Protein AF-A0A5K1AWE1-F1 (afdb_monomer)

Solvent-accessible surface area (backbone atoms only — not comparable to full-atom values): 3992 Å² total; per-residue (Å²): 111,68,70,59,53,53,50,51,52,52,53,54,56,57,53,58,64,70,65,57,70,64,85,63,50,80,42,66,53,44,59,95,55,30,88,49,71,41,75,92,76,74,41,61,56,42,64,59,68,68,51,53,71,75,60,85,89,57,84,73,48,47,108

Structure (mmCIF, N/CA/C/O backbone):
data_AF-A0A5K1AWE1-F1
#
_entry.id   AF-A0A5K1AWE1-F1
#
loop_
_atom_site.group_PDB
_atom_site.id
_atom_site.type_symbol
_atom_site.label_atom_id
_atom_site.label_alt_id
_atom_site.label_comp_id
_atom_site.label_asym_id
_atom_site.label_entity_id
_atom_site.label_seq_id
_atom_site.pdbx_PDB_ins_code
_atom_site.Cartn_x
_atom_site.Cartn_y
_atom_site.Cartn_z
_atom_site.occupancy
_atom_site.B_iso_or_equiv
_atom_site.auth_seq_id
_atom_site.auth_comp_id
_a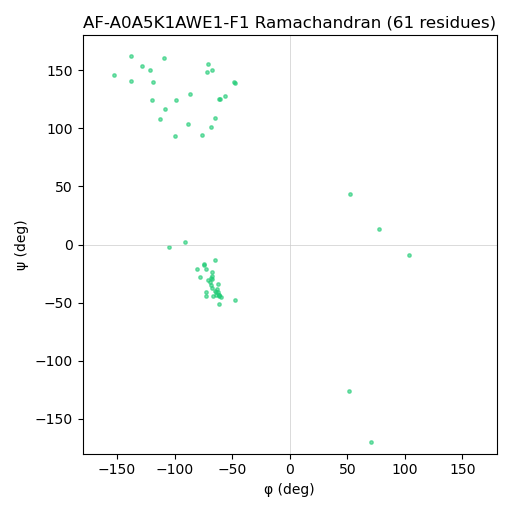tom_site.auth_asym_id
_atom_site.auth_atom_id
_atom_site.pdbx_PDB_model_num
ATOM 1 N N . MET A 1 1 ? 20.910 -0.908 -50.646 1.00 68.50 1 MET A N 1
ATOM 2 C CA . MET A 1 1 ? 19.768 -1.604 -50.014 1.00 68.50 1 MET A CA 1
ATOM 3 C C . MET A 1 1 ? 20.106 -2.042 -48.594 1.00 68.50 1 MET A C 1
ATOM 5 O O . MET A 1 1 ? 19.316 -1.753 -47.708 1.00 68.50 1 MET A O 1
ATOM 9 N N . GLU A 1 2 ? 21.306 -2.574 -48.353 1.00 78.56 2 GLU A N 1
ATOM 10 C CA . GLU A 1 2 ? 21.819 -2.964 -47.021 1.00 78.56 2 GLU A CA 1
ATOM 11 C C . GLU A 1 2 ? 21.639 -1.927 -45.891 1.00 78.56 2 GLU A C 1
ATOM 13 O O . GLU A 1 2 ? 21.149 -2.261 -44.817 1.00 78.56 2 GLU A O 1
ATOM 18 N N . GLY A 1 3 ? 21.977 -0.651 -46.121 1.00 86.06 3 GLY A N 1
ATOM 19 C CA . GLY A 1 3 ? 21.891 0.382 -45.073 1.00 86.06 3 GLY A CA 1
ATOM 20 C C . GLY A 1 3 ? 20.461 0.751 -44.653 1.00 86.06 3 GLY A C 1
ATOM 21 O O . GLY A 1 3 ? 20.217 1.054 -43.489 1.00 86.06 3 GLY A O 1
ATOM 22 N N . LEU A 1 4 ? 19.503 0.680 -45.583 1.00 87.75 4 LEU A N 1
ATOM 23 C CA . LEU A 1 4 ? 18.090 0.933 -45.286 1.00 87.75 4 LEU A CA 1
ATOM 24 C C . LEU A 1 4 ? 17.491 -0.225 -44.480 1.00 87.75 4 LEU A C 1
ATOM 26 O O . LEU A 1 4 ? 16.769 0.006 -43.516 1.00 87.75 4 LEU A O 1
ATOM 30 N N . LEU A 1 5 ? 17.842 -1.462 -44.840 1.00 86.88 5 LEU A N 1
ATOM 31 C CA . LEU A 1 5 ? 17.442 -2.664 -44.106 1.00 86.88 5 LEU A CA 1
ATOM 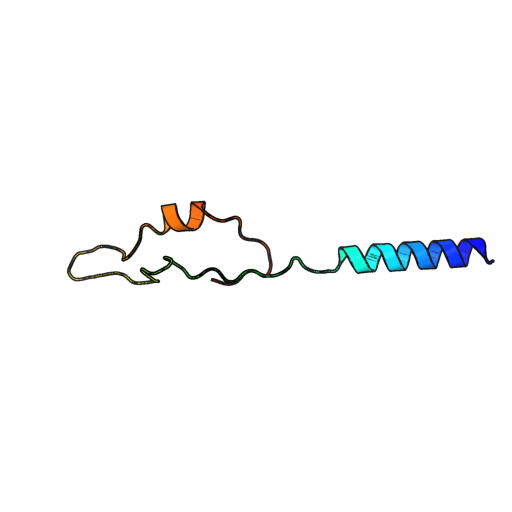32 C C . LEU A 1 5 ? 17.986 -2.658 -42.671 1.00 86.88 5 LEU A C 1
ATOM 34 O O . LEU A 1 5 ? 17.235 -2.923 -41.735 1.00 86.88 5 LEU A O 1
ATOM 38 N N . ALA A 1 6 ? 19.256 -2.283 -42.486 1.00 89.00 6 ALA A N 1
ATOM 39 C CA . ALA A 1 6 ? 19.868 -2.161 -41.163 1.00 89.00 6 ALA A CA 1
ATOM 40 C C . ALA A 1 6 ? 19.183 -1.089 -40.294 1.00 89.00 6 ALA A C 1
ATOM 42 O O . ALA A 1 6 ? 18.936 -1.318 -39.110 1.00 89.00 6 ALA A O 1
ATOM 43 N N . LEU A 1 7 ? 18.822 0.057 -40.883 1.00 89.56 7 LEU A N 1
ATOM 44 C CA . LEU A 1 7 ? 18.110 1.123 -40.177 1.00 89.56 7 LEU A CA 1
ATOM 45 C C . LEU A 1 7 ? 16.696 0.693 -39.765 1.00 89.56 7 LEU A C 1
ATOM 47 O O . LEU A 1 7 ? 16.290 0.923 -38.628 1.00 89.56 7 LEU A O 1
ATOM 51 N N . VAL A 1 8 ? 15.959 0.034 -40.662 1.00 90.62 8 VAL A N 1
ATOM 52 C CA . VAL A 1 8 ? 14.615 -0.488 -40.369 1.00 90.62 8 VAL A CA 1
ATOM 53 C C . VAL A 1 8 ? 14.671 -1.523 -39.246 1.00 90.62 8 VAL A C 1
ATOM 55 O O . VAL A 1 8 ? 13.880 -1.443 -38.307 1.00 90.62 8 VAL A O 1
ATOM 58 N N . ALA A 1 9 ? 15.635 -2.446 -39.285 1.00 87.00 9 ALA A N 1
ATOM 59 C CA . ALA A 1 9 ? 15.829 -3.426 -38.220 1.00 87.00 9 ALA A CA 1
ATOM 60 C C . ALA A 1 9 ? 16.116 -2.752 -36.865 1.00 87.00 9 ALA A C 1
ATOM 62 O O . ALA A 1 9 ? 15.479 -3.093 -35.868 1.00 87.00 9 ALA A O 1
ATOM 63 N N . ALA A 1 10 ? 17.000 -1.749 -36.835 1.00 86.69 10 ALA A N 1
ATOM 64 C CA . ALA A 1 10 ? 17.331 -1.009 -35.617 1.00 86.69 10 ALA A CA 1
ATOM 65 C C . ALA A 1 10 ? 16.109 -0.282 -35.020 1.00 86.69 10 ALA A C 1
ATOM 67 O O . ALA A 1 10 ? 15.859 -0.368 -33.814 1.00 86.69 10 ALA A O 1
ATOM 68 N N . VAL A 1 11 ? 15.300 0.373 -35.857 1.00 86.25 11 VAL A N 1
ATOM 69 C CA . VAL A 1 11 ? 14.074 1.066 -35.423 1.00 86.25 11 VAL A CA 1
ATOM 70 C C . VAL A 1 11 ? 13.045 0.082 -34.862 1.00 86.25 11 VAL A C 1
ATOM 72 O O . VAL A 1 11 ? 12.474 0.334 -33.801 1.00 86.25 11 VAL A O 1
ATOM 75 N N . LEU A 1 12 ? 12.842 -1.065 -35.516 1.00 82.44 12 LEU A N 1
ATOM 76 C CA . LEU A 1 12 ? 11.908 -2.092 -35.046 1.00 82.44 12 LEU A CA 1
ATOM 77 C C . LEU A 1 12 ? 12.341 -2.685 -33.697 1.00 82.44 12 LEU A C 1
ATOM 79 O O . LEU A 1 12 ? 11.512 -2.852 -32.801 1.00 82.44 12 LEU A O 1
ATOM 83 N N . THR A 1 13 ? 13.641 -2.932 -33.504 1.00 75.06 13 THR A N 1
ATOM 84 C CA . THR A 1 13 ? 14.161 -3.396 -32.208 1.00 75.06 13 THR A CA 1
ATOM 85 C C . THR A 1 13 ? 13.989 -2.356 -31.100 1.00 75.06 13 THR A C 1
ATOM 87 O O . THR A 1 13 ? 13.573 -2.710 -29.996 1.00 75.06 13 THR A O 1
ATOM 90 N N . ALA A 1 14 ? 14.207 -1.070 -31.392 1.00 72.88 14 ALA A N 1
ATOM 91 C CA . ALA A 1 14 ? 14.040 0.013 -30.422 1.00 72.88 14 ALA A CA 1
ATOM 92 C C . ALA A 1 14 ? 12.565 0.230 -30.030 1.00 72.88 14 ALA A C 1
ATOM 94 O O . ALA A 1 14 ? 12.263 0.503 -28.870 1.00 72.88 14 ALA A O 1
ATOM 95 N N . ALA A 1 15 ? 11.630 0.049 -30.965 1.00 68.50 15 ALA A N 1
ATOM 96 C CA . ALA A 1 15 ? 10.201 0.132 -30.672 1.00 68.50 15 ALA A CA 1
ATOM 97 C C . ALA A 1 15 ? 9.724 -1.014 -29.756 1.00 68.50 15 ALA A C 1
ATOM 99 O O . ALA A 1 15 ? 8.916 -0.788 -28.857 1.00 68.50 15 ALA A O 1
ATOM 100 N N . SER A 1 16 ? 10.264 -2.228 -29.926 1.00 62.16 16 SER A N 1
ATOM 101 C CA . SER A 1 16 ? 9.863 -3.403 -29.132 1.00 62.16 16 SER A CA 1
ATOM 102 C C . SER A 1 16 ? 10.253 -3.331 -27.647 1.00 62.16 16 SER A C 1
ATOM 104 O O . SER A 1 16 ? 9.551 -3.873 -26.791 1.00 62.16 16 SER A O 1
ATOM 106 N N . VAL A 1 17 ? 11.345 -2.630 -27.314 1.00 60.03 17 VAL A N 1
ATOM 107 C CA . VAL A 1 17 ? 11.764 -2.430 -25.915 1.00 60.03 17 VAL A CA 1
ATOM 108 C C . VAL A 1 17 ? 10.932 -1.363 -25.208 1.00 60.03 17 VAL A C 1
ATOM 110 O O . VAL A 1 17 ? 10.719 -1.469 -24.004 1.00 60.03 17 VAL A O 1
ATOM 113 N N . ALA A 1 18 ? 10.402 -0.386 -25.949 1.00 59.03 18 ALA A N 1
ATOM 114 C CA . ALA A 1 18 ? 9.520 0.647 -25.408 1.00 59.03 18 ALA A CA 1
ATOM 115 C C . ALA A 1 18 ? 8.111 0.117 -25.072 1.00 59.03 18 ALA A C 1
ATOM 117 O O . ALA A 1 18 ? 7.417 0.705 -24.249 1.00 59.03 18 ALA A O 1
ATOM 118 N N . SER A 1 19 ? 7.695 -1.006 -25.673 1.00 56.50 19 SER A N 1
ATOM 119 C CA . SER A 1 19 ? 6.398 -1.649 -25.417 1.00 56.50 19 SER A CA 1
ATOM 120 C C . SER A 1 19 ? 6.411 -2.699 -24.303 1.00 56.50 19 SER A C 1
ATOM 122 O O . SER A 1 19 ? 5.378 -3.322 -24.050 1.00 56.50 19 SER A O 1
ATOM 124 N N . ARG A 1 20 ? 7.544 -2.938 -23.626 1.00 60.44 20 ARG A N 1
ATOM 125 C CA . ARG A 1 20 ? 7.516 -3.722 -22.385 1.00 60.44 20 ARG A CA 1
ATOM 126 C C . ARG A 1 20 ? 6.790 -2.882 -21.339 1.00 60.44 20 ARG A C 1
ATOM 128 O O . ARG A 1 20 ? 7.370 -1.949 -20.793 1.00 60.44 20 ARG A O 1
ATOM 135 N N . GLY A 1 21 ? 5.514 -3.200 -21.102 1.00 64.88 21 GLY A N 1
ATOM 136 C CA . GLY A 1 21 ? 4.754 -2.632 -19.991 1.00 64.88 21 GLY A CA 1
ATOM 137 C C . GLY A 1 21 ? 5.582 -2.723 -18.713 1.00 64.88 21 GLY A C 1
ATOM 138 O O . GLY A 1 21 ? 6.296 -3.712 -18.514 1.00 64.88 21 GLY A O 1
ATOM 139 N N . ALA A 1 22 ? 5.541 -1.666 -17.899 1.00 70.38 22 ALA A N 1
ATOM 140 C CA . ALA A 1 22 ? 6.222 -1.655 -16.613 1.00 70.38 22 ALA A CA 1
ATOM 141 C C . ALA A 1 22 ? 5.893 -2.950 -15.852 1.00 70.38 22 ALA A C 1
ATOM 143 O O . ALA A 1 22 ? 4.768 -3.450 -15.926 1.00 70.38 22 ALA A O 1
ATOM 144 N N . ALA A 1 23 ? 6.892 -3.527 -15.179 1.00 81.81 23 ALA A N 1
ATOM 145 C CA . ALA A 1 23 ? 6.651 -4.689 -14.336 1.00 81.81 23 ALA A CA 1
ATOM 146 C C . ALA A 1 23 ? 5.569 -4.325 -13.309 1.00 81.81 23 ALA A C 1
ATOM 148 O O . ALA A 1 23 ? 5.686 -3.296 -12.645 1.00 81.81 23 ALA A O 1
ATOM 149 N N . TYR A 1 24 ? 4.522 -5.144 -13.219 1.00 90.19 24 TYR A N 1
ATOM 150 C CA . TYR A 1 24 ? 3.450 -4.919 -12.258 1.00 90.19 24 TYR A CA 1
ATOM 151 C C . TYR A 1 24 ? 3.936 -5.217 -10.839 1.00 90.19 24 TYR A C 1
ATOM 153 O O . TYR A 1 24 ? 4.756 -6.113 -10.616 1.00 90.19 24 TYR A O 1
ATOM 161 N N . THR A 1 25 ? 3.378 -4.498 -9.875 1.00 95.38 25 THR A N 1
ATOM 162 C CA . THR A 1 25 ? 3.564 -4.726 -8.444 1.00 95.38 25 THR A CA 1
ATOM 163 C C . THR A 1 25 ? 2.224 -5.053 -7.793 1.00 95.38 25 THR A C 1
ATOM 165 O O . THR A 1 25 ? 1.202 -4.457 -8.124 1.00 95.38 25 THR A O 1
ATOM 168 N N . ASN A 1 26 ? 2.228 -6.007 -6.859 1.00 96.94 26 ASN A N 1
ATOM 169 C CA . ASN A 1 26 ? 1.081 -6.293 -5.998 1.00 96.94 26 ASN A CA 1
ATOM 170 C C . ASN A 1 26 ? 1.298 -5.616 -4.639 1.00 96.94 26 ASN A C 1
ATOM 172 O O . ASN A 1 26 ? 2.310 -5.879 -3.983 1.00 96.94 26 ASN A O 1
ATOM 176 N N . TYR A 1 27 ? 0.353 -4.787 -4.203 1.00 97.44 27 TYR A N 1
ATOM 177 C CA . TYR A 1 27 ? 0.421 -4.059 -2.939 1.00 97.44 27 TYR A CA 1
ATOM 178 C C . TYR A 1 27 ? -0.642 -4.553 -1.966 1.00 97.44 27 TYR A C 1
ATOM 180 O O . TYR A 1 27 ? -1.804 -4.207 -2.105 1.00 97.44 27 TYR A O 1
ATOM 188 N N . THR A 1 28 ? -0.253 -5.273 -0.915 1.00 97.81 28 THR A N 1
ATOM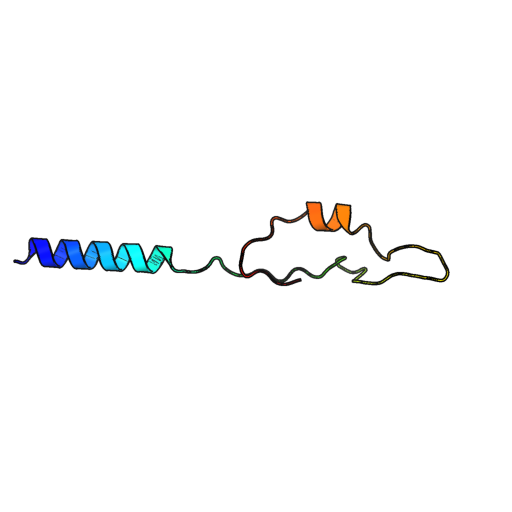 189 C CA . THR A 1 28 ? -1.210 -5.676 0.125 1.00 97.81 28 THR A CA 1
ATOM 190 C C . THR A 1 28 ? -1.764 -4.452 0.860 1.00 97.81 28 THR A C 1
ATOM 192 O O . THR A 1 28 ? -1.055 -3.810 1.644 1.00 97.81 28 THR A O 1
ATOM 195 N N . VAL A 1 29 ? -3.040 -4.131 0.629 1.00 98.06 29 VAL A N 1
ATOM 196 C CA . VAL A 1 29 ? -3.683 -2.958 1.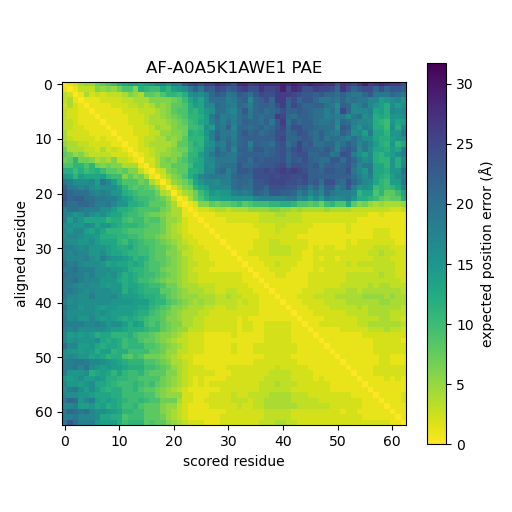237 1.00 98.06 29 VAL A CA 1
ATOM 197 C C . VAL A 1 29 ? -3.702 -3.050 2.759 1.00 98.06 29 VAL A C 1
ATOM 199 O O . VAL A 1 29 ? -4.228 -4.000 3.335 1.00 98.06 29 VAL A O 1
ATOM 202 N N . GLY A 1 30 ? -3.162 -2.024 3.420 1.00 97.69 30 GLY A N 1
ATOM 203 C CA . GLY A 1 30 ? -3.080 -1.970 4.881 1.00 97.69 30 GLY A CA 1
ATOM 204 C C . GLY A 1 30 ? -1.965 -2.830 5.477 1.00 97.69 30 GLY A C 1
ATOM 205 O O . GLY A 1 30 ? -1.957 -3.040 6.689 1.00 97.69 30 GLY A O 1
ATOM 206 N N . ASP A 1 31 ? -1.022 -3.312 4.663 1.00 96.44 31 ASP A N 1
ATOM 207 C CA . ASP A 1 31 ? 0.078 -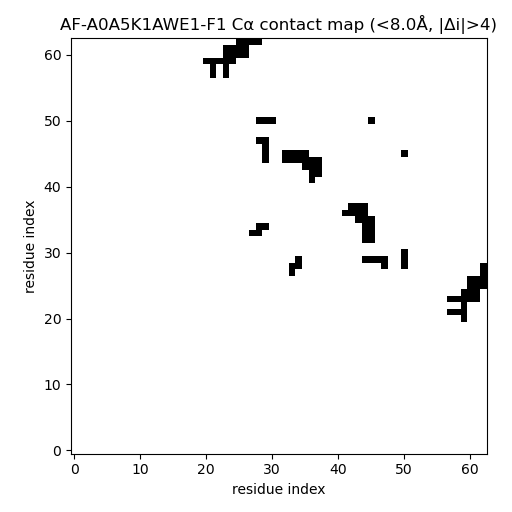4.182 5.083 1.00 96.44 31 ASP A CA 1
ATOM 208 C C . ASP A 1 31 ? -0.459 -5.396 5.875 1.00 96.44 31 ASP A C 1
ATOM 210 O O . ASP A 1 31 ? -1.356 -6.105 5.422 1.00 96.44 31 ASP A O 1
ATOM 214 N N . THR A 1 32 ? 0.050 -5.636 7.083 1.00 96.56 32 THR A N 1
ATOM 215 C CA . 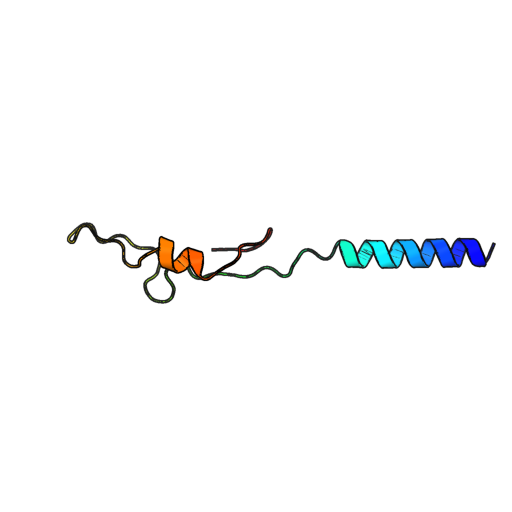THR A 1 32 ? -0.410 -6.728 7.952 1.00 96.56 32 THR A CA 1
ATOM 216 C C . THR A 1 32 ? -1.769 -6.469 8.605 1.00 96.56 32 THR A C 1
ATOM 218 O O . THR A 1 32 ? -2.389 -7.415 9.086 1.00 96.56 32 THR A O 1
ATOM 221 N N . ALA A 1 33 ? -2.249 -5.220 8.634 1.00 96.56 33 ALA A N 1
ATOM 222 C CA . ALA A 1 33 ? -3.557 -4.875 9.193 1.00 96.56 33 ALA A CA 1
ATOM 223 C C . ALA A 1 33 ? -4.713 -5.146 8.213 1.00 96.56 33 ALA A C 1
ATOM 225 O O . ALA A 1 33 ? -5.856 -5.301 8.644 1.00 96.56 33 ALA A O 1
ATOM 226 N N . GLY A 1 34 ? -4.420 -5.233 6.911 1.00 96.06 34 GLY A N 1
ATOM 227 C CA . GLY A 1 34 ? -5.386 -5.575 5.869 1.00 96.06 34 GLY A CA 1
ATOM 228 C C . GLY A 1 34 ? -6.430 -4.490 5.570 1.00 96.06 34 GLY A C 1
ATOM 229 O O . GLY A 1 34 ? -6.359 -3.347 6.041 1.00 96.06 34 GLY A O 1
ATOM 230 N N . TRP A 1 35 ? -7.437 -4.866 4.777 1.00 97.19 35 TRP A N 1
ATOM 231 C CA . TRP A 1 35 ? -8.568 -4.011 4.406 1.00 97.19 35 TRP A CA 1
ATOM 232 C C . TRP A 1 35 ? -9.799 -4.315 5.264 1.00 97.19 35 TRP A C 1
ATOM 234 O O . TRP A 1 35 ? -10.576 -5.223 4.969 1.00 97.19 35 TRP A O 1
ATOM 244 N N . PHE A 1 36 ? -9.966 -3.574 6.359 1.00 97.00 36 PHE A N 1
ATOM 245 C CA . PHE A 1 36 ? -11.040 -3.806 7.315 1.00 97.00 36 PHE A CA 1
ATOM 246 C C . PHE A 1 36 ? -11.442 -2.530 8.062 1.00 97.00 36 PHE A C 1
ATOM 248 O O . PHE A 1 36 ? -10.610 -1.687 8.407 1.00 97.00 36 PHE A O 1
ATOM 255 N N . PHE A 1 37 ? -12.734 -2.421 8.368 1.00 97.62 37 PHE A N 1
ATOM 256 C CA . PHE A 1 37 ? -13.289 -1.380 9.225 1.00 97.62 37 PHE A CA 1
ATOM 257 C C . PHE A 1 37 ? -13.971 -2.007 10.442 1.00 97.62 37 PHE A C 1
ATOM 259 O O . PHE A 1 37 ? -14.877 -2.830 10.307 1.00 97.62 37 PHE A O 1
ATOM 266 N N . ASN A 1 38 ? -13.559 -1.594 11.641 1.00 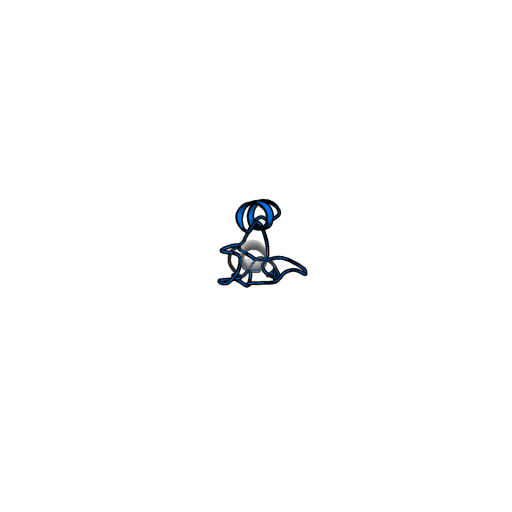96.88 38 ASN A N 1
ATOM 267 C CA . ASN A 1 38 ? -14.164 -2.037 12.887 1.00 96.88 38 ASN A CA 1
ATOM 268 C C . ASN A 1 38 ? -15.342 -1.124 13.253 1.00 96.88 38 ASN A C 1
ATOM 270 O O . ASN A 1 38 ? -15.155 -0.016 13.759 1.00 96.88 38 ASN A O 1
ATOM 274 N N . ALA A 1 39 ? -16.562 -1.619 13.038 1.00 97.44 39 ALA A N 1
ATOM 275 C CA . ALA A 1 39 ? -17.785 -0.886 13.355 1.00 97.44 39 ALA A CA 1
ATOM 276 C C . ALA A 1 39 ? -18.021 -0.703 14.866 1.00 97.44 39 ALA A C 1
ATOM 278 O O . ALA A 1 39 ? -18.612 0.294 15.267 1.00 97.44 39 ALA A O 1
ATOM 279 N N . ALA A 1 40 ? -17.533 -1.615 15.714 1.00 97.94 40 ALA A N 1
ATOM 280 C CA . ALA A 1 40 ? -17.707 -1.516 17.165 1.00 97.94 40 ALA A CA 1
ATOM 281 C C . ALA A 1 40 ? -16.872 -0.381 17.776 1.00 97.94 40 ALA A C 1
ATOM 283 O O . ALA A 1 40 ? -17.274 0.223 18.766 1.00 97.94 40 ALA A O 1
ATOM 284 N N . THR A 1 41 ? -15.716 -0.077 17.182 1.00 96.94 41 THR A N 1
ATOM 285 C CA . THR A 1 41 ? -14.832 1.012 17.626 1.00 96.94 41 THR A CA 1
ATOM 286 C C . THR A 1 41 ? -14.877 2.239 16.719 1.00 96.94 41 THR A C 1
ATOM 288 O O . THR A 1 41 ? -14.225 3.234 17.027 1.00 96.94 41 THR A O 1
ATOM 291 N N . ASN A 1 42 ? -15.647 2.184 15.626 1.00 97.31 42 ASN A N 1
ATOM 292 C CA . ASN A 1 42 ? -15.738 3.210 14.587 1.00 97.31 42 ASN A CA 1
ATOM 293 C C . ASN A 1 42 ? -14.362 3.616 14.019 1.00 97.31 42 ASN A C 1
ATOM 295 O O . ASN A 1 42 ? -14.054 4.801 13.874 1.00 97.31 42 ASN A O 1
ATOM 299 N N . ARG A 1 43 ? -13.494 2.630 13.754 1.00 97.31 43 ARG A N 1
ATOM 300 C CA . ARG A 1 43 ? -12.112 2.853 13.297 1.00 97.31 43 ARG A CA 1
ATOM 301 C C . ARG A 1 43 ? -11.709 1.891 12.187 1.00 97.31 43 ARG A C 1
ATOM 303 O O . ARG A 1 43 ? -11.994 0.697 12.243 1.00 97.31 43 ARG A O 1
ATOM 310 N N . SER A 1 44 ? -10.965 2.409 11.216 1.00 97.69 44 SER A N 1
ATOM 311 C CA . SER A 1 44 ? -10.260 1.605 10.213 1.00 97.69 44 SER A CA 1
ATOM 312 C C . SER A 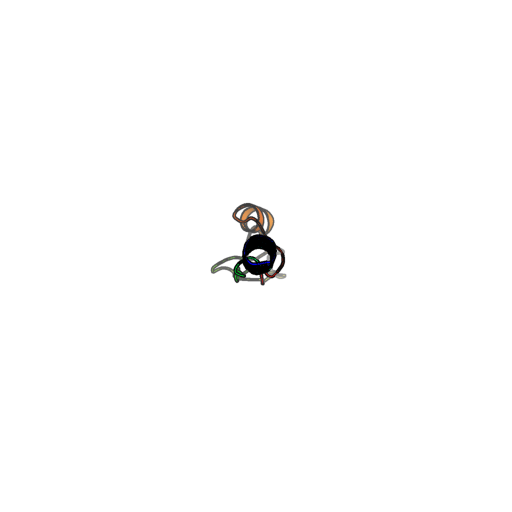1 44 ? -9.122 0.796 10.841 1.00 97.69 44 SER A C 1
ATOM 314 O O . SER A 1 44 ? -8.514 1.241 11.817 1.00 97.69 44 SER A O 1
ATOM 316 N N . ALA A 1 45 ? -8.810 -0.371 10.268 1.00 96.75 45 ALA A N 1
ATOM 317 C CA . ALA A 1 45 ? -7.721 -1.235 10.735 1.00 96.75 45 ALA A CA 1
ATOM 318 C C . ALA A 1 45 ? -6.326 -0.618 10.528 1.00 96.75 45 ALA A C 1
ATOM 320 O O . ALA A 1 45 ? -5.410 -0.896 11.299 1.00 96.75 45 ALA A O 1
ATOM 321 N N . ALA A 1 46 ? -6.178 0.256 9.528 1.00 97.44 46 ALA A N 1
ATOM 322 C CA . ALA A 1 46 ? -4.965 1.018 9.263 1.00 97.44 46 ALA A CA 1
ATOM 323 C C . ALA A 1 46 ? -5.289 2.470 8.887 1.00 97.44 46 ALA A C 1
ATOM 325 O O . ALA A 1 46 ? -6.404 2.797 8.470 1.00 97.44 46 ALA A O 1
ATOM 326 N N . ASP A 1 47 ? -4.284 3.340 8.985 1.00 97.75 47 ASP A N 1
ATOM 327 C CA . ASP A 1 47 ? -4.313 4.631 8.301 1.00 97.75 47 ASP A CA 1
ATOM 328 C C . ASP A 1 47 ? -4.015 4.407 6.811 1.00 97.75 47 ASP A C 1
ATOM 330 O O . ASP A 1 47 ? -2.861 4.340 6.380 1.00 97.75 47 ASP A O 1
ATOM 334 N N . TYR A 1 48 ? -5.077 4.262 6.019 1.00 98.19 48 TYR A N 1
ATOM 335 C CA . TYR A 1 48 ? -4.962 3.992 4.588 1.00 98.19 48 TYR A CA 1
ATOM 336 C C . TYR A 1 48 ? -4.373 5.162 3.793 1.00 98.19 48 TYR A C 1
ATOM 338 O O . TYR A 1 48 ? -3.772 4.934 2.745 1.00 98.19 48 TYR A O 1
ATOM 346 N N . GLN A 1 49 ? -4.477 6.399 4.291 1.00 98.12 49 GLN A N 1
ATOM 347 C CA . GLN A 1 49 ? -3.824 7.537 3.643 1.00 98.12 49 GLN A CA 1
ATOM 348 C C . GLN A 1 49 ? -2.315 7.489 3.857 1.00 98.12 49 GLN A C 1
ATOM 350 O O . GLN A 1 49 ? -1.550 7.694 2.914 1.00 98.12 49 GLN A O 1
ATOM 355 N N . ALA A 1 50 ? -1.875 7.201 5.082 1.00 98.31 50 ALA A N 1
ATOM 356 C CA . ALA A 1 50 ? -0.461 7.000 5.369 1.00 98.31 50 ALA A CA 1
ATOM 357 C C . ALA A 1 50 ? 0.101 5.785 4.618 1.00 98.31 50 ALA A C 1
ATOM 359 O O . ALA A 1 50 ? 1.218 5.857 4.116 1.00 98.31 50 ALA A O 1
ATOM 360 N N . TRP A 1 51 ? -0.671 4.699 4.494 1.00 98.38 51 TRP A N 1
ATOM 361 C CA . TRP A 1 51 ? -0.297 3.525 3.700 1.00 98.38 51 TRP A CA 1
ATOM 362 C C . TRP A 1 51 ? -0.115 3.870 2.216 1.00 98.38 51 TRP A C 1
ATOM 364 O O . TRP A 1 51 ? 0.951 3.607 1.667 1.00 98.38 51 TRP A O 1
ATOM 374 N N . ALA A 1 52 ? -1.090 4.533 1.584 1.00 98.38 52 ALA A N 1
ATOM 375 C CA . ALA A 1 52 ? -1.021 4.867 0.160 1.00 98.38 52 ALA A CA 1
ATOM 376 C C . ALA A 1 52 ? 0.161 5.796 -0.173 1.00 98.38 52 ALA A C 1
ATOM 378 O O . ALA A 1 52 ? 0.789 5.645 -1.215 1.00 98.38 52 ALA A O 1
ATOM 379 N N . LYS A 1 53 ? 0.520 6.715 0.737 1.00 98.44 53 LYS A N 1
ATOM 380 C CA . LYS A 1 53 ? 1.668 7.631 0.579 1.00 98.44 53 LYS A CA 1
ATOM 381 C C . LYS A 1 53 ? 3.035 6.937 0.538 1.00 98.44 53 LYS A C 1
ATOM 383 O O . LYS A 1 53 ? 4.013 7.587 0.180 1.00 98.44 53 LYS A O 1
ATOM 388 N N . LYS A 1 54 ? 3.130 5.656 0.913 1.00 97.81 54 LYS A N 1
ATOM 389 C CA . LYS A 1 54 ? 4.381 4.883 0.841 1.00 97.81 54 LYS A CA 1
ATOM 390 C C . LYS A 1 54 ? 4.750 4.487 -0.592 1.00 97.81 54 LYS A C 1
ATOM 392 O O . LYS A 1 54 ? 5.894 4.101 -0.820 1.00 97.81 54 LYS A O 1
ATOM 397 N N . PHE A 1 55 ? 3.804 4.542 -1.533 1.00 96.69 55 PHE A N 1
ATOM 398 C CA . PHE A 1 55 ? 3.943 3.924 -2.849 1.00 96.69 55 PHE A CA 1
ATOM 399 C C . PHE A 1 55 ? 3.651 4.902 -3.992 1.00 96.69 55 PHE A C 1
ATOM 401 O O . PHE A 1 55 ? 2.871 5.843 -3.852 1.00 96.69 55 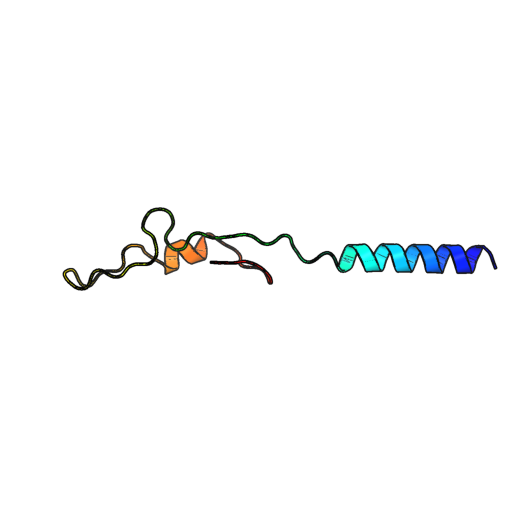PHE A O 1
ATOM 408 N N . THR A 1 56 ? 4.254 4.629 -5.148 1.00 95.94 56 THR A N 1
ATOM 409 C CA . THR A 1 56 ? 3.864 5.204 -6.440 1.00 95.94 56 THR A CA 1
ATOM 410 C C . THR A 1 56 ? 3.202 4.099 -7.244 1.00 95.94 56 THR A C 1
ATOM 412 O O . THR A 1 56 ? 3.865 3.118 -7.569 1.00 95.94 56 THR A O 1
ATOM 415 N N . PHE A 1 57 ? 1.922 4.266 -7.566 1.00 95.50 57 PHE A N 1
ATOM 416 C CA . PHE A 1 57 ? 1.170 3.298 -8.361 1.00 95.50 57 PHE A CA 1
ATOM 417 C C . PHE A 1 57 ? 1.354 3.573 -9.853 1.00 95.50 57 PHE A C 1
ATOM 419 O O . PHE A 1 57 ? 1.170 4.702 -10.315 1.00 95.50 57 PHE A O 1
ATOM 426 N N . ASN A 1 58 ? 1.697 2.536 -10.603 1.00 92.44 58 ASN A N 1
ATOM 427 C CA . ASN A 1 58 ? 1.877 2.558 -12.044 1.00 92.44 58 ASN A CA 1
ATOM 428 C C . ASN A 1 58 ? 0.741 1.797 -12.733 1.00 92.44 58 ASN A C 1
ATOM 430 O O . ASN A 1 58 ? 0.046 0.971 -12.140 1.00 92.44 58 ASN A O 1
ATOM 434 N N . LEU A 1 59 ? 0.547 2.071 -14.024 1.00 90.88 59 LEU A N 1
ATOM 435 C CA . LEU A 1 59 ? -0.411 1.314 -14.821 1.00 90.88 59 LEU A CA 1
ATOM 436 C C . LEU A 1 59 ? -0.006 -0.166 -14.856 1.00 90.88 59 LEU A C 1
ATOM 438 O O . LEU A 1 59 ? 1.102 -0.493 -15.275 1.00 90.88 59 LEU A O 1
ATOM 442 N N . GLY A 1 60 ? -0.936 -1.038 -14.470 1.00 91.12 60 GLY A N 1
ATOM 443 C CA . GLY A 1 60 ? -0.726 -2.484 -14.407 1.00 91.12 60 GLY A CA 1
ATOM 444 C C . GLY A 1 60 ? -0.516 -3.030 -12.994 1.00 91.12 60 GLY A C 1
ATOM 445 O O . GLY A 1 60 ? -0.539 -4.245 -12.841 1.00 91.12 60 GLY A O 1
ATOM 446 N N . ASP A 1 61 ? -0.362 -2.174 -11.980 1.00 95.94 61 ASP A N 1
ATOM 447 C CA . ASP A 1 61 ? -0.268 -2.601 -10.580 1.00 95.94 61 ASP A CA 1
ATOM 448 C C . ASP A 1 61 ? -1.609 -3.114 -10.022 1.00 95.94 61 ASP A C 1
ATOM 450 O O . ASP A 1 61 ? -2.688 -2.724 -10.479 1.00 95.94 61 ASP A O 1
ATOM 454 N N . PHE A 1 62 ? -1.527 -3.959 -8.990 1.00 96.06 62 PHE A N 1
ATOM 455 C CA . PHE A 1 62 ? -2.669 -4.527 -8.269 1.00 96.06 62 PHE A CA 1
ATOM 456 C C . PHE A 1 62 ? -2.616 -4.177 -6.780 1.00 96.06 62 PHE A C 1
ATOM 458 O O . PHE A 1 62 ? -1.536 -4.036 -6.201 1.00 96.06 62 PHE A O 1
ATOM 465 N N . LEU A 1 63 ? -3.796 -4.081 -6.165 1.00 96.38 63 LEU A N 1
ATOM 466 C CA . LEU A 1 63 ? -4.006 -3.838 -4.735 1.00 96.38 63 LEU A CA 1
ATOM 467 C C . LEU A 1 63 ? -4.681 -5.053 -4.085 1.00 96.38 63 LEU A C 1
ATOM 469 O O . LEU A 1 63 ? -5.606 -5.594 -4.733 1.00 96.38 63 LEU A O 1
#

Mean predicted aligned error: 8.67 Å

Radius of gyration: 22.36 Å; Cα contacts (8 Å, |Δi|>4): 50; chains: 1; bounding box: 40×14×68 Å

Secondary structure (DSSP, 8-state):
-HHHHHHHHHHHHHHHHHTSPPPP-B--TTGGG-S-EETTTTEESS-HHHHHTT----TT-B-

Sequence (63 aa):
MEGLLALVAAVLTAASVASRGAAYTNYTVGDTAGWFFNAATNRSAADYQAWAKKFTFNLGDFL

Organism: NCBI:txid210225

Foldseek 3Di:
DVVVVVVVVVVVVVVVVVPPFDDEEEDQQQVVQGFDADPVVRGTSHPRVVVVVVDDHDPRYHD

pLDDT: mean 89.11, std 12.11, range [56.5, 98.44]

InterPro domains:
  IPR003245 Phytocyanin domain [PS51485] (25-63)
  IPR008972 Cupredoxin [G3DSA:2.60.40.420] (23-63)
  IPR008972 Cupredoxin [SSF49503] (25-63)